Protein AF-A0A536TF26-F1 (afdb_monomer_lite)

Secondary structure (DSSP, 8-state):
-EE--SSSHHHHHHHHHHHHTTTTS---EE----TTSTTHHHHHHHHHT-TTEEE-

Structure (mmCIF, N/CA/C/O backbone):
data_AF-A0A536TF26-F1
#
_entry.id   AF-A0A536TF26-F1
#
loop_
_atom_site.group_PDB
_atom_site.id
_atom_site.type_symbol
_atom_site.label_atom_id
_atom_site.label_alt_id
_atom_site.label_comp_id
_atom_site.label_asym_id
_atom_site.label_entity_id
_atom_site.label_seq_id
_atom_site.pdbx_PDB_ins_code
_atom_site.Cartn_x
_atom_site.Cartn_y
_atom_site.Cartn_z
_atom_site.occupancy
_atom_site.B_iso_or_equiv
_atom_site.auth_seq_id
_atom_site.auth_comp_id
_atom_site.auth_asym_id
_atom_site.auth_atom_id
_atom_site.pdbx_PDB_model_num
ATOM 1 N N . MET A 1 1 ? -1.906 8.381 9.334 1.00 91.62 1 MET A N 1
ATOM 2 C CA . MET A 1 1 ? -1.484 7.874 8.010 1.00 91.62 1 MET A CA 1
ATOM 3 C C . MET A 1 1 ? -0.027 7.481 8.135 1.00 91.62 1 MET A C 1
ATOM 5 O O . MET A 1 1 ? 0.672 8.152 8.884 1.00 91.62 1 MET A O 1
ATOM 9 N N . LEU A 1 2 ? 0.397 6.411 7.469 1.00 98.19 2 LEU A N 1
ATOM 10 C CA . LEU A 1 2 ? 1.803 6.010 7.388 1.00 98.19 2 LEU A CA 1
ATOM 11 C C . LEU A 1 2 ? 2.320 6.253 5.972 1.00 98.19 2 LEU A C 1
ATOM 13 O O . LEU A 1 2 ? 1.554 6.163 5.013 1.00 98.19 2 LEU A O 1
ATOM 17 N N . VAL A 1 3 ? 3.603 6.568 5.857 1.00 98.44 3 VAL A N 1
ATOM 18 C CA . VAL A 1 3 ? 4.285 6.806 4.584 1.00 98.44 3 VAL A CA 1
ATOM 19 C C . VAL A 1 3 ? 5.574 6.000 4.604 1.00 98.44 3 VAL A C 1
ATOM 21 O O . VAL A 1 3 ? 6.250 5.981 5.632 1.00 98.44 3 VAL A O 1
ATOM 24 N N . GLN A 1 4 ? 5.879 5.328 3.496 1.00 97.69 4 GLN A N 1
ATOM 25 C CA . GLN A 1 4 ? 7.101 4.544 3.326 1.00 97.69 4 GLN A CA 1
ATOM 26 C C . GLN A 1 4 ? 8.357 5.334 3.723 1.00 97.69 4 GLN A C 1
ATOM 28 O O . GLN A 1 4 ? 8.478 6.523 3.414 1.00 97.69 4 GLN A O 1
ATOM 33 N N . ALA A 1 5 ? 9.286 4.655 4.398 1.00 97.75 5 ALA A N 1
ATOM 34 C CA . ALA A 1 5 ? 10.590 5.203 4.771 1.00 97.75 5 ALA A CA 1
ATOM 35 C C . ALA A 1 5 ? 11.770 4.476 4.099 1.00 97.75 5 ALA A C 1
ATOM 37 O O . ALA A 1 5 ? 12.910 4.932 4.201 1.00 97.75 5 ALA A O 1
ATOM 38 N N . ALA A 1 6 ? 11.511 3.357 3.415 1.00 97.56 6 ALA A N 1
ATOM 39 C CA . ALA A 1 6 ? 12.506 2.558 2.714 1.00 97.56 6 ALA A CA 1
ATOM 40 C C . ALA A 1 6 ? 11.960 2.077 1.356 1.00 97.56 6 ALA A C 1
ATOM 42 O O . ALA A 1 6 ? 10.799 1.667 1.279 1.00 97.56 6 ALA A O 1
ATOM 43 N N . PRO A 1 7 ? 12.794 2.045 0.296 1.00 97.69 7 PRO A N 1
ATOM 44 C CA . PRO A 1 7 ? 12.369 1.698 -1.058 1.00 97.69 7 PRO A CA 1
ATOM 45 C C . PRO A 1 7 ? 12.294 0.176 -1.244 1.00 97.69 7 PRO A C 1
ATOM 47 O O . PRO A 1 7 ? 13.058 -0.416 -2.002 1.00 97.69 7 PRO A O 1
ATOM 50 N N . THR A 1 8 ? 11.420 -0.485 -0.486 1.00 98.06 8 THR A N 1
ATOM 51 C CA . THR A 1 8 ? 11.218 -1.932 -0.589 1.00 98.06 8 THR A CA 1
ATOM 52 C C . THR A 1 8 ? 9.742 -2.280 -0.525 1.00 98.06 8 THR A C 1
ATOM 54 O O . THR A 1 8 ? 8.974 -1.696 0.234 1.00 98.06 8 THR A O 1
ATOM 57 N N . LEU A 1 9 ? 9.345 -3.309 -1.271 1.00 98.19 9 LEU A N 1
ATOM 58 C CA . LEU A 1 9 ? 7.984 -3.837 -1.201 1.00 98.19 9 LEU A CA 1
ATOM 59 C C . LEU A 1 9 ? 7.653 -4.410 0.193 1.00 98.19 9 LEU A C 1
ATOM 61 O O . LEU A 1 9 ? 6.494 -4.437 0.605 1.00 98.19 9 LEU A O 1
ATOM 65 N N . ALA A 1 10 ? 8.673 -4.861 0.931 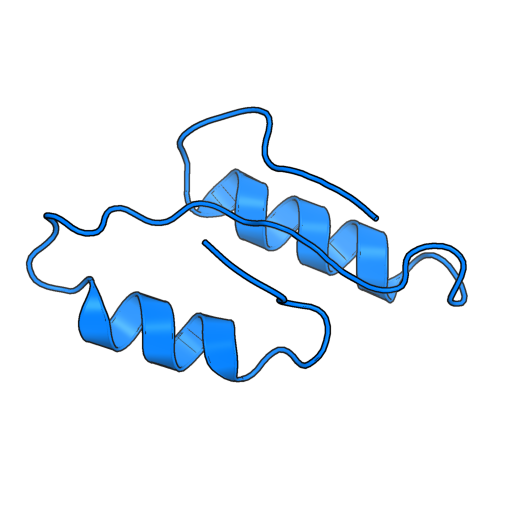1.00 98.44 10 ALA A N 1
ATOM 66 C CA . ALA A 1 10 ? 8.526 -5.327 2.305 1.00 98.44 10 ALA A CA 1
ATOM 67 C C . ALA A 1 10 ? 8.063 -4.206 3.250 1.00 98.44 10 ALA A C 1
ATOM 69 O O . ALA A 1 10 ? 7.187 -4.452 4.075 1.00 98.44 10 ALA A O 1
ATOM 70 N N . GLU A 1 11 ? 8.576 -2.983 3.082 1.00 98.50 11 GLU A N 1
ATOM 71 C CA . GLU A 1 11 ? 8.162 -1.817 3.874 1.00 98.50 11 GLU A CA 1
ATOM 72 C C . GLU A 1 11 ? 6.670 -1.519 3.687 1.00 98.50 11 GLU A C 1
ATOM 74 O O . GLU A 1 11 ? 5.936 -1.363 4.660 1.00 98.50 11 GLU A O 1
ATOM 79 N N . THR A 1 12 ? 6.175 -1.533 2.447 1.00 98.62 12 THR A N 1
ATOM 80 C CA . THR A 1 12 ? 4.741 -1.350 2.163 1.00 98.62 12 THR A CA 1
ATOM 81 C C . THR A 1 12 ? 3.882 -2.373 2.894 1.00 98.62 12 THR A C 1
ATOM 83 O O . THR A 1 12 ? 2.897 -2.011 3.538 1.00 98.62 12 THR A O 1
ATOM 86 N N . ARG A 1 13 ? 4.264 -3.654 2.832 1.00 98.38 13 ARG A N 1
ATOM 87 C CA . ARG A 1 13 ? 3.542 -4.739 3.513 1.00 98.38 13 ARG A CA 1
ATOM 88 C C . ARG A 1 13 ? 3.565 -4.560 5.029 1.00 98.38 13 ARG A C 1
ATOM 90 O O . ARG A 1 13 ? 2.519 -4.674 5.662 1.00 98.38 13 ARG A O 1
ATOM 97 N N . PHE A 1 14 ? 4.719 -4.196 5.582 1.00 98.56 14 PHE A N 1
ATOM 98 C CA . PHE A 1 14 ? 4.874 -3.907 7.002 1.00 98.56 14 PHE A CA 1
ATOM 99 C C . PHE A 1 14 ? 3.962 -2.759 7.460 1.00 98.56 14 PHE A C 1
ATOM 101 O O . PHE A 1 14 ? 3.230 -2.906 8.438 1.00 98.56 14 PHE A O 1
ATOM 108 N N . LEU A 1 15 ? 3.929 -1.635 6.738 1.00 98.75 15 LEU A N 1
ATOM 109 C CA . LEU A 1 15 ? 3.071 -0.502 7.096 1.00 98.75 15 LEU A CA 1
ATOM 110 C C . LEU A 1 15 ? 1.577 -0.840 6.986 1.00 98.75 15 LEU A C 1
ATOM 112 O O . LEU A 1 15 ? 0.787 -0.368 7.807 1.00 98.75 15 LEU A O 1
ATOM 116 N N . LEU A 1 16 ? 1.179 -1.667 6.013 1.00 98.62 16 LEU A N 1
ATOM 117 C CA . LEU A 1 16 ? -0.197 -2.170 5.906 1.00 98.62 16 LEU A CA 1
ATOM 118 C C . LEU A 1 16 ? -0.564 -3.071 7.095 1.00 98.62 16 LEU A C 1
ATOM 120 O O . LEU A 1 16 ? -1.663 -2.943 7.640 1.00 98.62 16 LEU A O 1
ATOM 124 N N . ASP A 1 17 ? 0.358 -3.920 7.558 1.00 98.56 17 ASP A N 1
ATOM 125 C CA . ASP A 1 17 ? 0.169 -4.727 8.768 1.00 98.56 17 ASP A CA 1
ATOM 126 C C . ASP A 1 17 ? 0.034 -3.861 10.023 1.00 98.56 17 ASP A C 1
ATOM 128 O O . ASP A 1 17 ? -0.888 -4.065 10.817 1.00 98.56 17 ASP A O 1
ATOM 132 N N . VAL A 1 18 ? 0.888 -2.849 10.194 1.00 98.50 18 VAL A N 1
ATOM 133 C CA . VAL A 1 18 ? 0.759 -1.882 11.298 1.00 98.50 18 VAL A CA 1
ATOM 134 C C . VAL A 1 18 ? -0.592 -1.170 11.227 1.00 98.50 18 VAL A C 1
ATOM 136 O O . VAL A 1 18 ? -1.269 -1.023 12.244 1.00 98.50 18 VAL A O 1
ATOM 139 N N . ALA A 1 19 ? -1.022 -0.759 10.030 1.00 98.50 19 ALA A N 1
ATOM 140 C CA . ALA A 1 19 ? -2.288 -0.063 9.853 1.00 98.50 19 ALA A CA 1
ATOM 141 C C . ALA A 1 19 ? -3.494 -0.937 10.236 1.00 98.50 19 ALA A C 1
ATOM 143 O O . ALA A 1 19 ? -4.363 -0.469 10.978 1.00 98.50 19 ALA A O 1
ATOM 144 N N . ARG A 1 20 ? -3.521 -2.210 9.815 1.00 98.12 20 ARG A N 1
ATOM 145 C CA . ARG A 1 20 ? -4.560 -3.184 10.201 1.00 98.12 20 ARG A CA 1
ATOM 146 C C . ARG A 1 20 ? -4.672 -3.360 11.713 1.00 98.12 20 ARG A C 1
ATOM 148 O O . ARG A 1 20 ? -5.778 -3.407 12.241 1.00 98.12 20 ARG A O 1
ATOM 155 N N . ASN A 1 21 ? -3.534 -3.431 12.398 1.00 98.25 21 ASN A N 1
ATOM 156 C CA . ASN A 1 21 ? -3.467 -3.710 13.834 1.00 98.25 21 ASN A CA 1
ATOM 157 C C . ASN A 1 21 ? -3.572 -2.453 14.714 1.00 98.25 21 ASN A C 1
ATOM 159 O O . ASN A 1 21 ? -3.417 -2.529 15.926 1.00 98.25 21 ASN A O 1
ATOM 163 N N . SER A 1 22 ? -3.846 -1.288 14.124 1.00 98.19 22 SER A N 1
ATOM 164 C CA . SER A 1 22 ? -3.883 -0.006 14.838 1.00 98.19 22 SER A CA 1
ATOM 165 C C . SER A 1 22 ? -5.223 0.320 15.514 1.00 98.19 22 SER A C 1
ATOM 167 O O . SER A 1 22 ? -5.435 1.465 15.908 1.00 98.19 22 SER A O 1
ATOM 169 N N . GLU A 1 23 ? -6.165 -0.628 15.568 1.00 97.50 23 GLU A N 1
ATOM 170 C CA . GLU A 1 23 ? -7.544 -0.401 16.046 1.00 97.50 23 GLU A CA 1
ATOM 171 C C . GLU A 1 23 ? -8.231 0.803 15.362 1.00 97.50 23 GLU A C 1
ATOM 173 O O . GLU A 1 23 ? -9.065 1.506 15.928 1.00 97.50 23 GLU A O 1
ATOM 178 N N . GLY A 1 24 ? -7.865 1.059 14.101 1.00 96.75 24 GLY A N 1
ATOM 179 C CA . GLY A 1 24 ? -8.403 2.155 13.299 1.00 96.75 24 GLY A CA 1
ATOM 180 C C . GLY A 1 24 ? -7.739 3.518 13.519 1.00 96.75 24 GLY A C 1
ATOM 181 O O . GLY A 1 24 ? -8.162 4.477 12.870 1.00 96.75 24 GLY A O 1
ATOM 182 N N . LEU A 1 25 ? -6.696 3.625 14.353 1.00 98.38 25 LEU A N 1
ATOM 183 C CA . LEU A 1 25 ? -5.894 4.847 14.508 1.00 98.38 25 LEU A CA 1
ATOM 184 C C . LEU A 1 25 ? -5.216 5.250 13.188 1.00 98.38 25 LEU A C 1
ATOM 186 O O . LEU A 1 25 ? -5.160 6.428 12.824 1.00 98.38 25 LEU A O 1
ATOM 190 N N . VAL A 1 26 ? -4.725 4.272 12.427 1.00 98.38 26 VAL A N 1
ATOM 191 C CA . VAL A 1 26 ? -4.145 4.483 11.100 1.00 98.38 26 VAL A CA 1
ATOM 192 C C . VAL A 1 26 ? -5.199 4.196 10.035 1.00 98.38 26 VAL A C 1
ATOM 194 O O . VAL A 1 26 ? -5.685 3.082 9.882 1.00 98.38 26 VAL A O 1
ATOM 197 N N . ARG A 1 27 ? -5.538 5.227 9.256 1.00 98.00 27 ARG A N 1
ATOM 198 C CA . ARG A 1 27 ? -6.594 5.177 8.225 1.00 98.00 27 ARG A CA 1
ATOM 199 C C . ARG A 1 27 ? -6.079 4.980 6.795 1.00 98.00 27 ARG A C 1
ATOM 201 O O . ARG A 1 27 ? -6.870 5.009 5.854 1.00 98.00 27 ARG A O 1
ATOM 208 N N . GLY A 1 28 ? -4.767 4.828 6.620 1.00 98.38 28 GLY A N 1
ATOM 209 C CA . GLY A 1 28 ? -4.177 4.580 5.310 1.00 98.38 28 GLY A CA 1
ATOM 210 C C . GLY A 1 28 ? -2.652 4.611 5.278 1.00 98.38 28 GLY A C 1
ATOM 211 O O . GLY A 1 28 ? -2.014 5.152 6.193 1.00 98.38 28 GLY A O 1
ATOM 212 N N . VAL A 1 29 ? -2.116 4.046 4.197 1.00 98.81 29 VAL A N 1
ATOM 213 C CA . VAL A 1 29 ? -0.691 3.886 3.894 1.00 98.81 29 VAL A CA 1
ATOM 214 C C . VAL A 1 29 ? -0.388 4.461 2.508 1.00 98.81 29 VAL A C 1
ATOM 216 O O . VAL A 1 29 ? -1.094 4.167 1.542 1.00 98.81 29 VAL A O 1
ATOM 219 N N . VAL A 1 30 ? 0.671 5.264 2.425 1.00 98.69 30 VAL A N 1
ATOM 220 C CA . VAL A 1 30 ? 1.368 5.612 1.179 1.00 98.69 30 VAL A CA 1
ATOM 221 C C . VAL A 1 30 ? 2.573 4.680 1.089 1.00 98.69 30 VAL A C 1
ATOM 223 O O . VAL A 1 30 ? 3.515 4.809 1.874 1.00 98.69 30 VAL A O 1
ATOM 226 N N . GLY A 1 31 ? 2.473 3.682 0.216 1.00 98.44 31 GLY A N 1
ATOM 227 C CA . GLY A 1 31 ? 3.460 2.620 0.073 1.00 98.44 31 GLY A CA 1
ATOM 228 C C . GLY A 1 31 ? 4.577 2.965 -0.903 1.00 98.44 31 GLY A C 1
ATOM 229 O O . GLY A 1 31 ? 4.770 4.111 -1.280 1.00 98.44 31 GLY A O 1
ATOM 230 N N . TRP A 1 32 ? 5.301 1.926 -1.288 1.00 98.62 32 TRP A N 1
ATOM 231 C CA . TRP A 1 32 ? 6.335 1.893 -2.310 1.00 98.62 32 TRP A CA 1
ATOM 232 C C . TRP A 1 32 ? 6.200 0.602 -3.138 1.00 98.62 32 TRP A C 1
ATOM 234 O O . TRP A 1 32 ? 5.895 -0.468 -2.595 1.00 98.62 32 TRP A O 1
ATOM 244 N N . ALA A 1 33 ? 6.468 0.684 -4.439 1.00 98.25 33 ALA A N 1
ATOM 245 C CA . ALA A 1 33 ? 6.674 -0.451 -5.334 1.00 98.25 33 ALA A CA 1
ATOM 246 C C . ALA A 1 33 ? 7.663 -0.048 -6.438 1.00 98.25 33 ALA A C 1
ATOM 248 O O . ALA A 1 33 ? 7.781 1.134 -6.769 1.00 98.25 33 ALA A O 1
ATOM 249 N N . ASP A 1 34 ? 8.349 -1.027 -7.027 1.00 98.12 34 ASP A N 1
ATOM 250 C CA . ASP A 1 34 ? 9.192 -0.780 -8.194 1.00 98.12 34 ASP A CA 1
ATOM 251 C C . ASP A 1 34 ? 8.317 -0.674 -9.449 1.00 98.12 34 ASP A C 1
ATOM 253 O O . ASP A 1 34 ? 7.862 -1.677 -9.994 1.00 98.12 34 ASP A O 1
ATOM 257 N N . LEU A 1 35 ? 8.070 0.554 -9.907 1.00 97.75 35 LEU A N 1
ATOM 258 C CA . LEU A 1 35 ? 7.273 0.816 -11.109 1.00 97.75 35 LEU A CA 1
ATOM 259 C C . LEU A 1 35 ? 8.026 0.511 -12.417 1.00 97.75 35 LEU A C 1
ATOM 261 O O . LEU A 1 35 ? 7.418 0.539 -13.485 1.00 97.75 35 LEU A O 1
ATOM 265 N N . GLY A 1 36 ? 9.337 0.256 -12.349 1.00 98.00 36 GLY A N 1
ATOM 266 C CA . GLY A 1 36 ? 10.160 -0.148 -13.488 1.00 98.00 36 GLY A CA 1
ATOM 267 C C . GLY A 1 36 ? 10.308 -1.663 -13.635 1.00 98.00 36 GLY A C 1
ATOM 268 O O . GLY A 1 36 ? 10.834 -2.120 -14.652 1.00 98.00 36 GLY A O 1
ATOM 269 N N . ALA A 1 37 ? 9.863 -2.444 -12.647 1.00 98.00 37 ALA A N 1
ATOM 270 C CA . ALA A 1 37 ? 9.948 -3.896 -12.685 1.00 98.00 37 ALA A CA 1
ATOM 271 C C . ALA A 1 37 ? 8.991 -4.496 -13.729 1.00 98.00 37 ALA A C 1
ATOM 273 O O . ALA A 1 37 ? 7.916 -3.962 -14.008 1.00 98.00 37 ALA A O 1
ATOM 274 N N . ALA A 1 38 ? 9.370 -5.6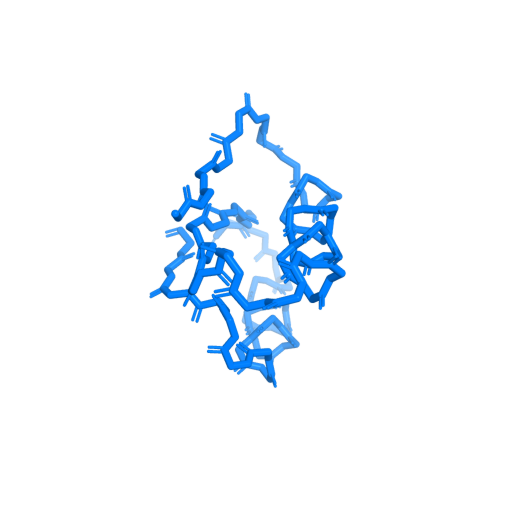39 -14.304 1.00 98.44 38 ALA A N 1
ATOM 275 C CA . ALA A 1 38 ? 8.554 -6.321 -15.313 1.00 98.44 38 ALA A CA 1
ATOM 276 C C . ALA A 1 38 ? 7.190 -6.789 -14.763 1.00 98.44 38 ALA A C 1
ATOM 278 O O . ALA A 1 38 ? 6.229 -6.904 -1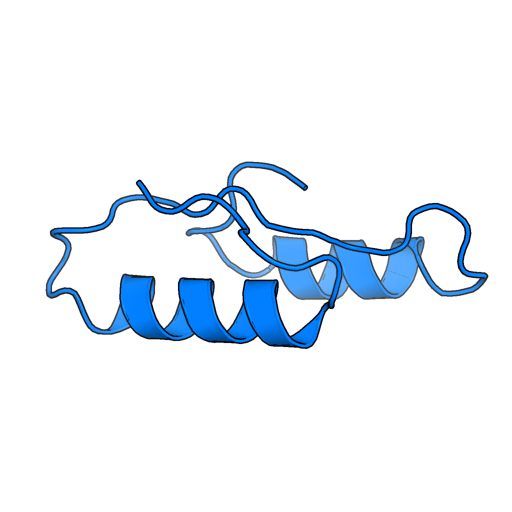5.519 1.00 98.44 38 ALA A O 1
ATOM 279 N N . ASP A 1 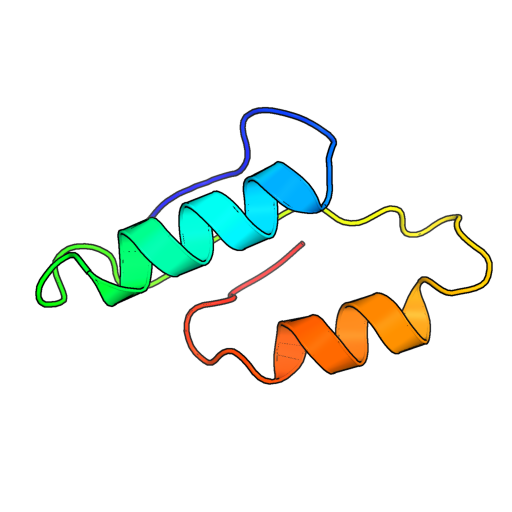39 ? 7.111 -7.029 -13.455 1.00 98.06 39 ASP A N 1
ATOM 280 C CA . ASP A 1 39 ? 5.941 -7.471 -12.693 1.00 98.06 39 ASP A CA 1
ATOM 281 C C . ASP A 1 39 ? 5.260 -6.323 -11.920 1.00 98.06 39 ASP A C 1
ATOM 283 O O . ASP A 1 39 ? 4.448 -6.563 -11.022 1.00 98.06 39 ASP A O 1
ATOM 287 N N . ALA A 1 40 ? 5.554 -5.061 -12.261 1.00 98.19 40 ALA A N 1
ATOM 288 C CA . ALA A 1 40 ? 4.995 -3.899 -11.571 1.00 98.19 40 ALA A CA 1
ATOM 289 C C . ALA A 1 40 ? 3.456 -3.909 -11.555 1.00 98.19 40 ALA A C 1
ATOM 291 O O . ALA A 1 40 ? 2.848 -3.637 -10.522 1.00 98.19 40 ALA A O 1
ATOM 292 N N . ALA A 1 41 ? 2.815 -4.261 -12.675 1.00 98.38 41 ALA A N 1
ATOM 293 C CA . ALA A 1 41 ? 1.356 -4.322 -12.769 1.00 98.38 41 ALA A CA 1
ATOM 294 C C . ALA A 1 41 ? 0.755 -5.376 -11.821 1.00 98.38 41 ALA A C 1
ATOM 296 O O . ALA A 1 41 ? -0.141 -5.053 -11.048 1.00 98.38 41 ALA A O 1
ATOM 297 N N . GLU A 1 42 ? 1.301 -6.594 -11.808 1.00 98.56 42 GLU A N 1
ATOM 298 C CA . GLU A 1 42 ? 0.863 -7.677 -10.914 1.00 98.56 42 GLU A CA 1
ATOM 299 C C . GLU A 1 42 ? 1.072 -7.309 -9.434 1.00 98.56 42 GLU A C 1
ATOM 301 O O . GLU A 1 42 ? 0.209 -7.541 -8.578 1.00 98.56 42 GLU A O 1
ATOM 306 N N . THR A 1 43 ? 2.200 -6.659 -9.129 1.00 98.25 43 THR A N 1
ATOM 307 C CA . THR A 1 43 ? 2.485 -6.144 -7.786 1.00 98.25 43 THR A CA 1
ATOM 308 C C . THR A 1 43 ? 1.449 -5.103 -7.361 1.00 98.25 43 THR A C 1
ATOM 310 O O . THR A 1 43 ? 0.918 -5.180 -6.251 1.00 98.25 43 THR A O 1
ATOM 313 N N . LEU A 1 44 ? 1.132 -4.142 -8.232 1.00 98.31 44 LEU A N 1
ATOM 314 C CA . LEU A 1 44 ? 0.138 -3.106 -7.953 1.00 98.31 44 LEU A CA 1
ATOM 315 C C . LEU A 1 44 ? -1.271 -3.683 -7.811 1.00 98.31 44 LEU A C 1
ATOM 317 O O . LE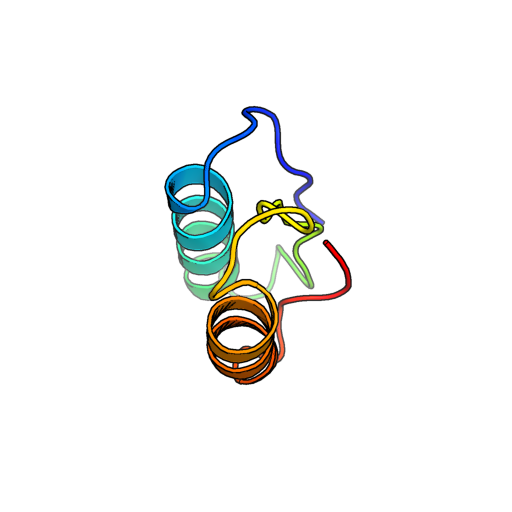U A 1 44 ? -1.979 -3.283 -6.894 1.00 98.31 44 LEU A O 1
ATOM 321 N N . GLU A 1 45 ? -1.666 -4.637 -8.655 1.00 98.38 45 GLU A N 1
ATOM 322 C CA . GLU A 1 45 ? -2.954 -5.336 -8.547 1.00 98.38 45 GLU A CA 1
ATOM 323 C C . GLU A 1 45 ? -3.089 -6.047 -7.197 1.00 98.38 45 GLU A C 1
ATOM 325 O O . GLU A 1 45 ? -4.112 -5.922 -6.522 1.00 98.38 45 GLU A O 1
ATOM 330 N N . THR A 1 46 ? -2.022 -6.717 -6.756 1.00 98.06 46 THR A N 1
ATOM 331 C CA . THR A 1 46 ? -1.978 -7.376 -5.446 1.00 98.06 46 THR A CA 1
ATOM 332 C C . THR A 1 46 ? -2.133 -6.370 -4.304 1.00 98.06 46 THR A C 1
ATOM 334 O O . THR A 1 46 ? -2.917 -6.592 -3.381 1.00 98.06 46 THR A O 1
ATOM 337 N N . LEU A 1 47 ? -1.400 -5.252 -4.348 1.00 98.19 47 LEU A N 1
ATOM 338 C CA . LEU A 1 47 ? -1.458 -4.229 -3.300 1.00 98.19 47 LEU A CA 1
ATOM 339 C C . LEU A 1 47 ? -2.791 -3.468 -3.293 1.00 98.19 47 LEU A C 1
ATOM 341 O O . LEU A 1 47 ? -3.297 -3.140 -2.222 1.00 98.19 47 LEU A O 1
ATOM 345 N N . ALA A 1 48 ? -3.378 -3.205 -4.463 1.00 97.69 48 ALA A N 1
ATOM 346 C CA . ALA A 1 48 ? -4.645 -2.489 -4.608 1.00 97.69 48 ALA A CA 1
ATOM 347 C C . ALA A 1 48 ? -5.836 -3.245 -3.996 1.00 97.69 48 ALA A C 1
ATOM 349 O O . ALA A 1 48 ? -6.861 -2.633 -3.693 1.00 97.69 48 ALA A O 1
ATOM 350 N N . GLY A 1 49 ? -5.698 -4.556 -3.768 1.00 97.88 49 GLY A N 1
ATOM 351 C CA . GLY A 1 49 ? -6.661 -5.343 -2.999 1.00 97.88 49 GLY A CA 1
ATOM 352 C C . GLY A 1 49 ? -6.777 -4.918 -1.529 1.00 97.88 49 GLY A C 1
ATOM 353 O O . GLY A 1 49 ? -7.758 -5.264 -0.870 1.00 97.88 49 GLY A O 1
ATOM 354 N N . ASP A 1 50 ? -5.812 -4.157 -1.005 1.00 97.94 50 ASP A N 1
ATOM 355 C CA . ASP A 1 50 ? -5.844 -3.645 0.359 1.00 97.94 50 ASP A CA 1
ATOM 356 C C . ASP A 1 50 ? -6.523 -2.263 0.435 1.00 97.94 50 ASP A C 1
ATOM 358 O O . ASP A 1 50 ? -5.971 -1.268 -0.048 1.00 97.94 50 ASP A O 1
ATOM 362 N N . PRO A 1 51 ? -7.684 -2.132 1.106 1.00 97.94 51 PRO A N 1
ATOM 363 C CA . PRO A 1 51 ? -8.405 -0.862 1.189 1.00 97.94 51 PRO A CA 1
ATOM 364 C C . PRO A 1 51 ? -7.660 0.220 1.986 1.00 97.94 51 PRO A C 1
ATOM 366 O O . PRO A 1 51 ? -8.047 1.395 1.936 1.00 97.94 51 PRO A O 1
ATOM 369 N N . LEU A 1 52 ? -6.627 -0.135 2.758 1.00 98.56 52 LEU A N 1
ATOM 370 C CA . LEU A 1 52 ? -5.800 0.822 3.490 1.00 98.56 52 LEU A CA 1
ATOM 371 C C . LEU A 1 52 ? -4.697 1.426 2.616 1.00 98.56 52 LEU A C 1
ATOM 373 O O . LEU A 1 52 ? -4.194 2.496 2.969 1.00 98.56 52 LEU A O 1
ATOM 377 N N . LEU A 1 53 ? -4.363 0.832 1.469 1.00 98.56 53 LEU A N 1
ATOM 378 C CA . LEU A 1 53 ? -3.440 1.450 0.525 1.00 98.56 53 LEU A CA 1
ATOM 379 C C . LEU A 1 53 ? -4.099 2.666 -0.141 1.00 98.56 53 LEU A C 1
ATOM 381 O O . LEU A 1 53 ? -5.225 2.586 -0.633 1.00 98.56 53 LEU A O 1
ATOM 385 N N . LYS A 1 54 ? -3.413 3.815 -0.136 1.00 98.44 54 LYS A N 1
ATOM 386 C CA . LYS A 1 54 ? -3.915 5.071 -0.728 1.00 98.44 54 LYS A CA 1
ATOM 387 C C . LYS A 1 54 ? -3.120 5.533 -1.942 1.00 98.44 54 LYS A C 1
ATOM 389 O O . LYS A 1 54 ? -3.691 6.185 -2.810 1.00 98.44 54 LYS A O 1
ATOM 394 N N . SER A 1 55 ? -1.837 5.195 -2.000 1.00 97.88 55 SER A N 1
ATOM 395 C CA . SER A 1 55 ? -0.943 5.473 -3.125 1.00 97.88 55 SER A CA 1
ATOM 396 C C . SER A 1 55 ? 0.355 4.672 -2.981 1.00 97.88 55 SER A C 1
ATOM 398 O O . SER A 1 55 ? 0.604 4.087 -1.922 1.00 97.88 55 SER A O 1
ATOM 400 N N . ILE A 1 56 ? 1.169 4.684 -4.036 1.00 96.56 56 ILE A N 1
ATOM 401 C CA . ILE A 1 56 ? 2.518 4.112 -4.137 1.00 96.56 56 ILE A CA 1
ATOM 402 C C . ILE A 1 56 ? 3.482 5.206 -4.591 1.00 96.56 56 ILE A C 1
ATOM 404 O O . ILE A 1 56 ? 3.008 6.093 -5.338 1.00 96.56 56 ILE A O 1
#

Sequence (56 aa):
MLVQAAPTLAETRFLLDVARNSEGLVRGVVGWADLGAADAAETLETLAGDPLLKSI

Radius of gyration: 10.83 Å; chains: 1; bounding box: 21×16×31 Å

pLDDT: mean 98.06, std 0.97, range [91.62, 98.81]

Foldseek 3Di: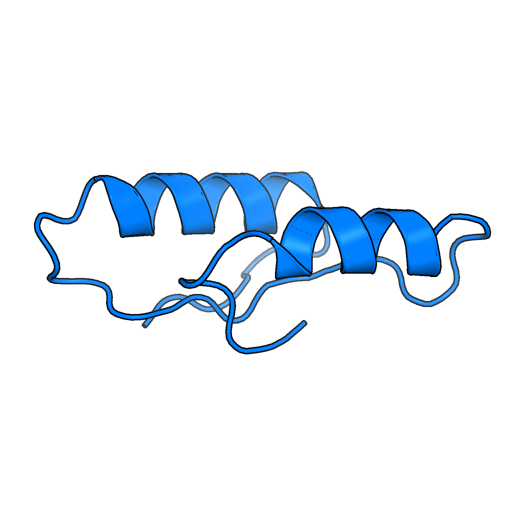
DEEFPDQDPVSQVVVLVCCVPVVNPQQAYAGHDPCPDPCRVVSCVVSVVRNRYDYD